Protein AF-A0AAE4M0G5-F1 (afdb_monomer)

Solvent-accessible surface area (backbone atoms only — not comparable to full-atom values): 4082 Å² total; per-residue (Å²): 134,85,58,33,71,79,36,67,63,45,51,37,58,67,55,41,50,48,45,49,72,73,50,50,48,69,64,55,50,18,65,74,71,73,48,54,64,67,30,54,54,50,27,30,60,75,64,67,52,70,78,74,81,73,88,64,78,37,67,75,56,54,59,67,71,76,113

Structure (mmCIF, N/CA/C/O backbone):
data_AF-A0AAE4M0G5-F1
#
_entry.id   AF-A0AAE4M0G5-F1
#
loop_
_atom_site.group_PDB
_atom_site.id
_atom_site.type_symbol
_atom_site.label_atom_id
_atom_site.label_alt_id
_atom_site.label_comp_id
_atom_site.label_asym_id
_atom_site.label_entity_id
_atom_site.label_seq_id
_atom_site.pdbx_PDB_ins_code
_atom_site.Cartn_x
_atom_site.Cartn_y
_atom_site.Cartn_z
_atom_site.occupancy
_atom_site.B_iso_or_equiv
_atom_site.auth_seq_id
_atom_site.auth_comp_id
_atom_site.auth_asym_id
_atom_site.auth_atom_id
_atom_site.pdbx_PDB_model_num
ATOM 1 N N . MET A 1 1 ? 6.442 -12.786 7.590 1.00 56.31 1 MET A N 1
ATOM 2 C CA . MET A 1 1 ? 6.258 -11.472 6.935 1.00 56.31 1 MET A CA 1
ATOM 3 C C . MET A 1 1 ? 5.509 -11.709 5.638 1.00 56.31 1 MET A C 1
ATOM 5 O O . MET A 1 1 ? 6.052 -12.401 4.788 1.00 56.31 1 MET A O 1
ATOM 9 N N . SER A 1 2 ? 4.277 -11.213 5.503 1.00 73.12 2 SER A N 1
ATOM 10 C CA . SER A 1 2 ? 3.548 -11.307 4.232 1.00 73.12 2 SER A CA 1
ATOM 11 C C . SER A 1 2 ? 4.095 -10.279 3.251 1.00 73.12 2 SER A C 1
ATOM 13 O O . SER A 1 2 ? 4.260 -9.115 3.617 1.00 73.12 2 SER A O 1
ATOM 15 N N . LEU A 1 3 ? 4.379 -10.700 2.025 1.00 86.06 3 LEU A N 1
ATOM 16 C CA . LEU A 1 3 ? 4.940 -9.864 0.970 1.00 86.06 3 LEU A CA 1
ATOM 17 C C . LEU A 1 3 ? 3.824 -9.143 0.210 1.00 86.06 3 LEU A C 1
ATOM 19 O O . LEU A 1 3 ? 2.695 -9.617 0.128 1.00 86.06 3 LEU A O 1
ATOM 23 N N . TRP A 1 4 ? 4.133 -7.972 -0.346 1.00 86.06 4 TRP A N 1
ATOM 24 C CA . TRP A 1 4 ? 3.143 -7.088 -0.970 1.00 86.06 4 TRP A CA 1
ATOM 25 C C . TRP A 1 4 ? 2.372 -7.741 -2.129 1.00 86.06 4 TRP A C 1
ATOM 27 O O . TRP A 1 4 ? 1.182 -7.490 -2.277 1.00 86.06 4 TRP A O 1
ATOM 37 N N . TYR A 1 5 ? 3.013 -8.628 -2.894 1.00 87.75 5 TYR A N 1
ATOM 38 C CA . TYR A 1 5 ? 2.391 -9.336 -4.017 1.00 87.75 5 TYR A CA 1
ATOM 39 C C . TYR A 1 5 ? 1.400 -10.429 -3.589 1.00 87.75 5 TYR A C 1
ATOM 41 O O . TYR A 1 5 ? 0.687 -10.968 -4.425 1.00 87.75 5 TYR A O 1
ATOM 49 N N . GLN A 1 6 ? 1.333 -10.764 -2.296 1.00 90.75 6 GLN A N 1
ATOM 50 C CA . GLN A 1 6 ? 0.329 -11.693 -1.767 1.00 90.75 6 GLN A CA 1
ATOM 51 C C . GLN A 1 6 ? -1.042 -11.024 -1.579 1.00 90.75 6 GLN A C 1
ATOM 53 O O . GLN A 1 6 ? -2.018 -11.708 -1.287 1.00 90.75 6 GLN A O 1
ATOM 58 N N . PHE A 1 7 ? -1.122 -9.700 -1.743 1.00 88.25 7 PHE A N 1
ATOM 59 C CA . PHE A 1 7 ? -2.357 -8.930 -1.656 1.00 88.25 7 PHE A CA 1
ATOM 60 C C . PHE A 1 7 ? -2.774 -8.515 -3.071 1.00 88.25 7 PHE A C 1
ATOM 62 O O . PHE A 1 7 ? -2.121 -7.641 -3.645 1.00 88.25 7 PHE A O 1
ATOM 69 N N . PRO A 1 8 ? -3.856 -9.076 -3.642 1.00 88.94 8 PRO A N 1
ATOM 70 C CA . PRO A 1 8 ? -4.282 -8.761 -5.009 1.00 88.94 8 PRO A CA 1
ATOM 71 C C . PRO A 1 8 ? -4.471 -7.257 -5.258 1.00 88.94 8 PRO A C 1
ATOM 73 O O . PRO A 1 8 ? -4.059 -6.747 -6.295 1.00 88.94 8 PRO A O 1
ATOM 76 N N . ALA A 1 9 ? -4.990 -6.530 -4.263 1.00 87.00 9 ALA A N 1
ATOM 77 C CA . ALA A 1 9 ? -5.189 -5.079 -4.321 1.00 87.00 9 ALA A CA 1
ATOM 78 C C . ALA A 1 9 ? -3.884 -4.257 -4.367 1.00 87.00 9 ALA A C 1
ATOM 80 O O . ALA A 1 9 ? -3.897 -3.111 -4.806 1.00 87.00 9 ALA A O 1
ATOM 81 N N . LEU A 1 10 ? -2.759 -4.819 -3.906 1.00 88.38 10 LEU A N 1
ATOM 82 C CA . LEU A 1 10 ? -1.432 -4.200 -4.016 1.00 88.38 10 LEU A CA 1
ATOM 83 C C . LEU A 1 10 ? -0.643 -4.732 -5.215 1.00 88.38 10 LEU A C 1
ATOM 85 O O . LEU A 1 10 ? 0.238 -4.042 -5.725 1.00 88.38 10 LEU A O 1
ATOM 89 N N . TYR A 1 11 ? -0.915 -5.968 -5.636 1.00 91.31 11 TYR A N 1
ATOM 90 C CA . TYR A 1 11 ? -0.283 -6.584 -6.795 1.00 91.31 11 TYR A CA 1
ATOM 91 C C . TYR A 1 11 ? -0.744 -5.930 -8.098 1.00 91.31 11 TYR A C 1
ATOM 93 O O . TYR A 1 11 ? 0.083 -5.668 -8.967 1.00 91.31 11 TYR A O 1
ATOM 101 N N . ASP A 1 12 ? -2.030 -5.599 -8.212 1.00 91.12 12 ASP A N 1
ATOM 102 C CA . ASP A 1 12 ? -2.541 -4.844 -9.349 1.00 91.12 12 ASP A CA 1
ATOM 103 C C . ASP A 1 12 ? -2.186 -3.356 -9.214 1.00 91.12 12 ASP A C 1
ATOM 105 O O . ASP A 1 12 ? -2.693 -2.629 -8.353 1.00 91.12 12 ASP A O 1
ATOM 109 N N . ARG A 1 13 ? -1.308 -2.894 -10.109 1.00 89.69 13 ARG A N 1
ATOM 110 C CA . ARG A 1 13 ? -0.892 -1.494 -10.191 1.00 89.69 13 ARG A CA 1
ATOM 111 C C . ARG A 1 13 ? -2.073 -0.546 -10.379 1.00 89.69 13 ARG A C 1
ATOM 113 O O . ARG A 1 13 ? -2.079 0.525 -9.776 1.00 89.69 13 ARG A O 1
ATOM 120 N N . SER A 1 14 ? -3.015 -0.890 -11.252 1.00 88.50 14 SER A N 1
ATOM 121 C CA . SER A 1 14 ? -4.146 -0.028 -11.600 1.00 88.50 14 SER A CA 1
ATOM 122 C C . SER A 1 14 ? -5.072 0.135 -10.404 1.00 88.50 14 SER A C 1
ATOM 124 O O . SER A 1 14 ? -5.450 1.257 -10.080 1.00 88.50 14 SER A O 1
ATOM 126 N N . HIS A 1 15 ? -5.334 -0.958 -9.689 1.00 89.62 15 HIS A N 1
ATOM 127 C CA . HIS A 1 15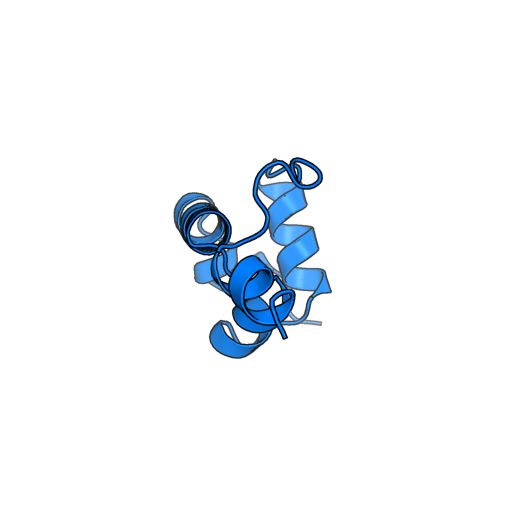 ? -6.148 -0.944 -8.478 1.00 89.62 15 HIS A CA 1
ATOM 128 C C . HIS A 1 15 ? -5.491 -0.115 -7.362 1.00 89.62 15 HIS A C 1
ATOM 130 O O . HIS A 1 15 ? -6.123 0.766 -6.776 1.00 89.62 15 HIS A O 1
ATOM 136 N N . LEU A 1 16 ? -4.189 -0.312 -7.118 1.00 88.06 16 LEU A N 1
ATOM 137 C CA . LEU A 1 16 ? -3.442 0.496 -6.151 1.00 88.06 16 LEU A CA 1
ATOM 138 C C . LEU A 1 16 ? -3.475 1.989 -6.506 1.00 88.06 16 LEU A C 1
ATOM 140 O O . LEU A 1 16 ? -3.624 2.848 -5.637 1.00 88.06 16 LEU A O 1
ATOM 144 N N . LEU A 1 17 ? -3.351 2.306 -7.791 1.00 87.62 17 LEU A N 1
ATOM 145 C CA . LEU A 1 17 ? -3.356 3.673 -8.288 1.00 87.62 17 LEU A CA 1
ATOM 146 C C . LEU A 1 17 ? -4.750 4.318 -8.218 1.00 87.62 17 LEU A C 1
ATOM 148 O O . LEU A 1 17 ? -4.842 5.506 -7.918 1.00 87.62 17 LEU A O 1
ATOM 152 N N . GLU A 1 18 ? -5.821 3.554 -8.427 1.00 88.12 18 GLU A N 1
ATOM 153 C CA . GLU A 1 18 ? -7.205 4.004 -8.243 1.00 88.12 18 GLU A CA 1
ATOM 154 C C . GLU A 1 18 ? -7.504 4.344 -6.780 1.00 88.12 18 GLU A C 1
ATOM 156 O O . GLU A 1 18 ? -8.036 5.421 -6.507 1.00 88.12 18 GLU A O 1
ATOM 161 N N . MET A 1 19 ? -7.090 3.493 -5.833 1.00 86.75 19 MET A N 1
ATOM 162 C CA . MET A 1 19 ? -7.225 3.781 -4.400 1.00 86.75 19 MET A CA 1
ATOM 163 C C . MET A 1 19 ? -6.512 5.089 -4.032 1.00 86.75 19 MET A C 1
ATOM 165 O O . MET A 1 19 ? -7.089 5.965 -3.387 1.00 86.75 19 MET A O 1
ATOM 169 N N . LEU A 1 20 ? -5.276 5.267 -4.508 1.00 85.31 20 LEU A N 1
ATOM 170 C CA . LEU A 1 20 ? -4.502 6.485 -4.259 1.00 85.31 20 LEU A CA 1
ATOM 171 C C . LEU A 1 20 ? -5.144 7.728 -4.898 1.00 85.31 20 LEU A C 1
ATOM 173 O O . LEU A 1 20 ? -5.233 8.768 -4.247 1.00 85.31 20 LEU A O 1
ATOM 177 N N . ARG A 1 21 ? -5.623 7.634 -6.145 1.00 83.69 21 ARG A N 1
ATOM 178 C CA . ARG A 1 21 ? -6.319 8.734 -6.843 1.00 83.69 21 ARG A CA 1
ATOM 179 C C . ARG A 1 21 ? -7.652 9.095 -6.203 1.00 83.69 21 ARG A C 1
ATOM 181 O O . ARG A 1 21 ? -8.017 10.263 -6.190 1.00 83.69 21 ARG A O 1
ATOM 188 N N . SER A 1 22 ? -8.335 8.112 -5.629 1.00 83.44 22 SER A N 1
ATOM 189 C CA . SER A 1 22 ? -9.582 8.303 -4.884 1.00 83.44 22 SER A CA 1
ATOM 190 C C . SER A 1 22 ? -9.361 8.974 -3.519 1.00 83.44 22 SER A C 1
ATOM 192 O O . SER A 1 22 ? -10.305 9.153 -2.751 1.00 83.44 22 SER A O 1
ATOM 194 N N . GLY A 1 23 ? -8.117 9.347 -3.196 1.00 83.25 23 GLY A N 1
ATOM 195 C CA . GLY A 1 23 ? -7.765 10.082 -1.986 1.00 83.25 23 GLY A CA 1
ATOM 196 C C . GLY A 1 23 ? -7.612 9.205 -0.747 1.00 83.25 23 GLY A C 1
ATOM 197 O O . GLY A 1 23 ? -7.567 9.743 0.360 1.00 83.25 23 GLY A O 1
ATOM 198 N N . TRP A 1 24 ? -7.522 7.880 -0.906 1.00 85.12 24 TRP A N 1
ATOM 199 C CA . TRP A 1 24 ? -7.292 6.984 0.221 1.00 85.12 24 TRP A CA 1
ATOM 200 C C . TRP A 1 24 ? -5.905 7.218 0.808 1.00 85.12 24 TRP A C 1
ATOM 202 O O . TRP A 1 24 ? -4.884 7.209 0.113 1.00 85.12 24 TRP A O 1
ATOM 212 N N . SER A 1 25 ? -5.851 7.381 2.124 1.00 85.75 25 SER A N 1
ATOM 213 C CA . SER A 1 25 ? -4.589 7.383 2.842 1.00 85.75 25 SER A CA 1
ATOM 214 C C . SER A 1 25 ? -3.993 5.977 2.874 1.00 85.75 25 SER A C 1
ATOM 216 O O . SER A 1 25 ? -4.694 4.966 2.893 1.00 85.75 25 SER A O 1
ATOM 218 N N . ILE A 1 26 ? -2.665 5.898 2.988 1.00 87.25 26 ILE A N 1
ATOM 219 C CA . ILE A 1 26 ? -1.964 4.617 3.166 1.00 87.25 26 ILE A CA 1
ATOM 220 C C . ILE A 1 26 ? -2.526 3.832 4.358 1.00 87.25 26 ILE A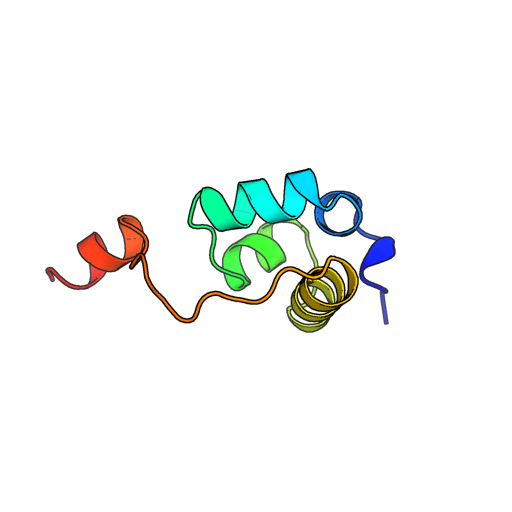 C 1
ATOM 222 O O . ILE A 1 26 ? -2.551 2.608 4.322 1.00 87.25 26 ILE A O 1
ATOM 226 N N . ARG A 1 27 ? -2.986 4.524 5.409 1.00 86.88 27 ARG A N 1
ATOM 227 C CA . ARG A 1 27 ? -3.603 3.886 6.574 1.00 86.88 27 ARG A CA 1
ATOM 228 C C . ARG A 1 27 ? -4.927 3.215 6.211 1.00 86.88 27 ARG A C 1
ATOM 230 O O . ARG A 1 27 ? -5.093 2.055 6.560 1.00 86.88 27 ARG A O 1
ATOM 237 N N . GLU A 1 28 ? -5.815 3.906 5.503 1.00 87.25 28 GLU A N 1
ATOM 238 C CA . GLU A 1 28 ? -7.098 3.332 5.076 1.00 87.25 28 GLU A CA 1
ATOM 239 C C . GLU A 1 28 ? -6.881 2.159 4.110 1.00 87.25 28 GLU A C 1
ATOM 241 O O . GLU A 1 28 ? -7.528 1.126 4.246 1.00 87.25 28 GLU A O 1
ATOM 246 N N . ILE A 1 29 ? -5.899 2.261 3.203 1.00 89.75 29 ILE A N 1
ATOM 247 C CA . ILE A 1 29 ? -5.507 1.146 2.323 1.00 89.75 29 ILE A CA 1
ATOM 248 C C . ILE A 1 29 ? -5.030 -0.053 3.155 1.00 89.75 29 ILE A C 1
ATOM 250 O O . ILE A 1 29 ? -5.402 -1.186 2.873 1.00 89.75 29 ILE A O 1
ATOM 254 N N . CYS A 1 30 ? -4.232 0.171 4.203 1.00 90.44 30 CYS A N 1
ATOM 255 C CA . CYS A 1 30 ? -3.798 -0.906 5.097 1.00 90.44 30 CYS A CA 1
ATOM 256 C C . CYS A 1 30 ? -4.977 -1.575 5.811 1.00 90.44 30 CYS A C 1
ATOM 258 O O . CYS A 1 30 ? -5.014 -2.801 5.888 1.00 90.44 30 CYS A O 1
ATOM 260 N N . GLU A 1 31 ? -5.918 -0.779 6.322 1.00 91.38 31 GLU A N 1
ATOM 261 C CA . GLU A 1 31 ? -7.093 -1.260 7.054 1.00 91.38 31 GLU A CA 1
ATOM 262 C C . GLU A 1 31 ? -8.036 -2.061 6.140 1.00 91.38 31 GLU A C 1
ATOM 264 O O . GLU A 1 31 ? -8.458 -3.149 6.522 1.00 91.38 31 GLU A O 1
ATOM 269 N N . VAL A 1 32 ? -8.294 -1.594 4.913 1.00 90.12 32 VAL A N 1
ATOM 270 C CA . VAL A 1 32 ? -9.175 -2.288 3.954 1.00 90.12 32 VAL A CA 1
ATOM 271 C C . VAL A 1 32 ? -8.529 -3.524 3.342 1.00 90.12 32 VAL A C 1
ATOM 273 O O . VAL A 1 32 ? -9.179 -4.554 3.198 1.00 90.12 32 VAL A O 1
ATOM 276 N N . VAL A 1 33 ? -7.245 -3.449 2.993 1.00 89.50 33 VAL A N 1
ATOM 277 C CA . VAL A 1 33 ? -6.530 -4.579 2.380 1.00 89.50 33 VAL A CA 1
ATOM 278 C C . VAL A 1 33 ? -6.077 -5.601 3.435 1.00 89.50 33 VAL A C 1
ATOM 280 O O . VAL A 1 33 ? -5.714 -6.724 3.092 1.00 89.50 33 VAL A O 1
ATOM 283 N N . GLY A 1 34 ? -6.080 -5.239 4.722 1.00 92.19 34 GLY A N 1
ATOM 284 C CA . GLY A 1 34 ? -5.585 -6.096 5.803 1.00 92.19 34 GLY A CA 1
ATOM 285 C C . GLY A 1 34 ? -4.067 -6.286 5.753 1.00 92.19 34 GLY A C 1
ATOM 286 O O . GLY A 1 34 ? -3.551 -7.364 6.048 1.00 92.19 34 GLY A O 1
ATOM 287 N N . CYS A 1 35 ? -3.334 -5.253 5.334 1.00 90.62 35 CYS A N 1
ATOM 288 C CA . CYS A 1 35 ? -1.888 -5.312 5.134 1.00 90.62 35 CYS A CA 1
ATOM 289 C C . CYS A 1 35 ? -1.139 -4.284 5.990 1.00 90.62 35 CYS A C 1
ATOM 291 O O . CYS A 1 35 ? -1.717 -3.390 6.603 1.00 90.62 35 CYS A O 1
ATOM 293 N N . THR A 1 36 ? 0.187 -4.411 6.044 1.00 91.25 36 THR A N 1
ATOM 294 C CA . THR A 1 36 ? 1.032 -3.437 6.743 1.00 91.25 36 THR A CA 1
ATOM 295 C C . THR A 1 36 ? 1.414 -2.277 5.826 1.00 91.25 36 THR A C 1
ATOM 297 O O . THR A 1 36 ? 1.500 -2.425 4.606 1.00 91.25 36 THR A O 1
ATOM 300 N N . ARG A 1 37 ? 1.762 -1.126 6.416 1.00 89.81 37 ARG A N 1
ATOM 301 C CA . ARG A 1 37 ? 2.258 0.041 5.661 1.00 89.81 37 ARG A CA 1
ATOM 302 C C . ARG A 1 37 ? 3.472 -0.304 4.798 1.00 89.81 37 ARG A C 1
ATOM 304 O O . ARG A 1 37 ? 3.576 0.177 3.675 1.00 89.81 37 ARG A O 1
ATOM 311 N N . THR A 1 38 ? 4.364 -1.159 5.299 1.00 90.81 38 THR A N 1
ATOM 312 C CA . THR A 1 38 ? 5.554 -1.629 4.574 1.00 90.81 38 THR A CA 1
ATOM 313 C C . THR A 1 38 ? 5.185 -2.328 3.268 1.00 90.81 38 THR A C 1
ATOM 315 O O . THR A 1 38 ? 5.869 -2.135 2.262 1.00 90.81 38 THR A O 1
ATOM 318 N N . ASN A 1 39 ? 4.083 -3.079 3.251 1.00 91.62 39 ASN A N 1
ATOM 319 C CA . ASN A 1 39 ? 3.609 -3.763 2.050 1.00 91.62 39 ASN A CA 1
ATOM 320 C C . ASN A 1 39 ? 3.105 -2.761 1.016 1.00 91.62 39 ASN A C 1
ATOM 322 O O . ASN A 1 39 ? 3.483 -2.855 -0.149 1.00 91.62 39 ASN A O 1
ATOM 326 N N . VAL A 1 40 ? 2.337 -1.759 1.448 1.00 89.88 40 VAL A N 1
ATOM 327 C CA . VAL A 1 40 ? 1.851 -0.695 0.561 1.00 89.88 40 VAL A CA 1
ATOM 328 C C . VAL A 1 40 ? 3.018 0.104 -0.025 1.00 89.88 40 VAL A C 1
ATOM 330 O O . VAL A 1 40 ? 3.091 0.275 -1.238 1.00 89.88 40 VAL A O 1
ATOM 333 N N . TYR A 1 41 ? 3.987 0.526 0.796 1.00 89.38 41 TYR A N 1
ATOM 334 C CA . TYR A 1 41 ? 5.170 1.248 0.307 1.00 89.38 41 TYR A CA 1
ATOM 335 C C . TYR A 1 41 ? 6.015 0.410 -0.657 1.00 89.38 41 TYR A C 1
ATOM 337 O O . TYR A 1 41 ? 6.495 0.924 -1.667 1.00 89.38 41 TYR A O 1
ATOM 345 N N . SER A 1 42 ? 6.174 -0.884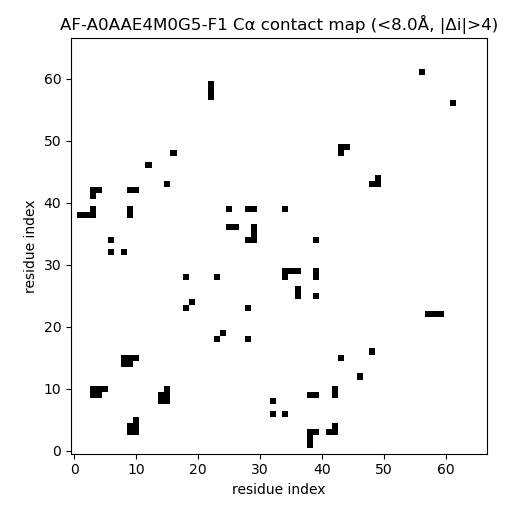 -0.370 1.00 90.62 42 SER A N 1
ATOM 346 C CA . SER A 1 42 ? 6.890 -1.804 -1.255 1.00 90.62 42 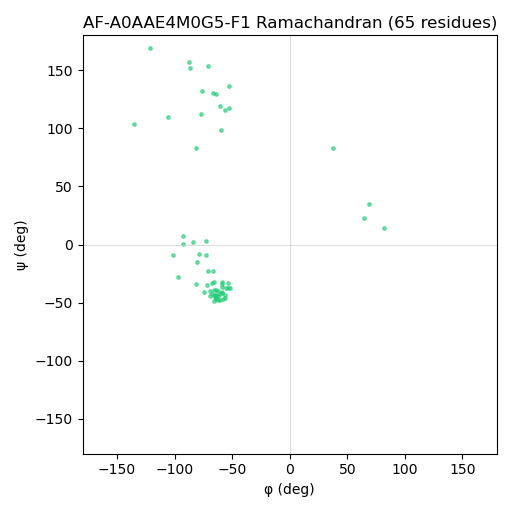SER A CA 1
ATOM 347 C C . SER A 1 42 ? 6.166 -1.961 -2.590 1.00 90.62 42 SER A C 1
ATOM 349 O O . SER A 1 42 ? 6.814 -1.868 -3.628 1.00 90.62 42 SER A O 1
ATOM 351 N N . ALA A 1 43 ? 4.841 -2.129 -2.585 1.00 90.94 43 ALA A N 1
ATOM 352 C CA . ALA A 1 43 ? 4.040 -2.200 -3.805 1.00 90.94 43 ALA A CA 1
ATOM 353 C C . ALA A 1 43 ? 4.153 -0.915 -4.630 1.00 90.94 43 ALA A C 1
ATOM 355 O O . ALA A 1 43 ? 4.459 -0.973 -5.816 1.00 90.94 43 ALA A O 1
ATOM 356 N N . MET A 1 44 ? 4.007 0.254 -3.996 1.00 89.38 44 MET A N 1
ATOM 357 C CA . MET A 1 44 ? 4.162 1.548 -4.667 1.00 89.38 44 MET A CA 1
ATOM 358 C C . MET A 1 44 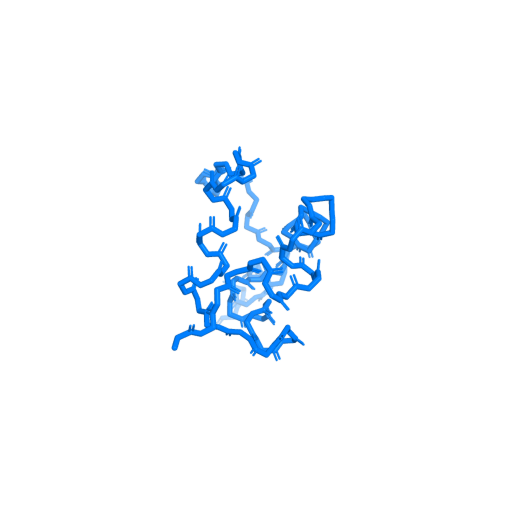? 5.532 1.681 -5.338 1.00 89.38 44 MET A C 1
ATOM 360 O O . MET A 1 44 ? 5.610 2.069 -6.501 1.00 89.38 44 MET A O 1
ATOM 364 N N . ARG A 1 45 ? 6.611 1.308 -4.636 1.00 89.06 45 ARG A N 1
ATOM 365 C CA . ARG A 1 45 ? 7.974 1.347 -5.181 1.00 89.06 45 ARG A CA 1
ATOM 366 C C . ARG A 1 45 ? 8.148 0.392 -6.363 1.00 89.06 45 ARG A C 1
ATOM 368 O O . ARG A 1 45 ? 8.719 0.795 -7.370 1.00 89.06 45 ARG A O 1
ATOM 375 N N . ASN A 1 46 ? 7.662 -0.845 -6.249 1.00 89.69 46 ASN A N 1
ATOM 376 C CA . ASN A 1 46 ? 7.776 -1.852 -7.312 1.00 89.69 46 ASN A CA 1
ATOM 377 C C . ASN A 1 46 ? 6.942 -1.488 -8.549 1.00 89.69 46 ASN A C 1
ATOM 379 O O . ASN A 1 46 ? 7.369 -1.744 -9.668 1.00 89.69 46 AS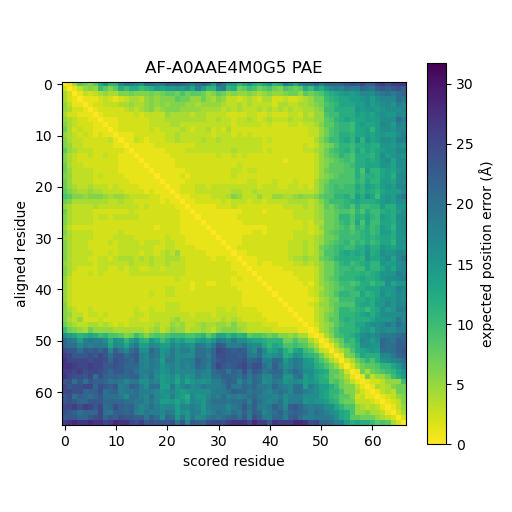N A O 1
ATOM 383 N N . HIS A 1 47 ? 5.802 -0.824 -8.361 1.00 88.56 47 HIS A N 1
ATOM 384 C CA . HIS A 1 47 ? 4.937 -0.351 -9.446 1.00 88.56 47 HIS A CA 1
ATOM 385 C C . HIS A 1 47 ? 5.352 0.997 -10.050 1.00 88.56 47 HIS A C 1
ATOM 387 O O . HIS A 1 47 ? 4.650 1.530 -10.918 1.00 88.56 47 HIS A O 1
ATOM 393 N N . GLY A 1 48 ? 6.456 1.582 -9.574 1.00 87.38 48 GLY A N 1
ATOM 394 C CA . GLY A 1 48 ? 6.923 2.899 -10.009 1.00 87.38 48 GLY A CA 1
ATOM 395 C C . GLY A 1 48 ? 5.962 4.038 -9.649 1.00 87.38 48 GLY A C 1
ATOM 396 O O . GLY A 1 48 ? 5.973 5.086 -10.289 1.00 87.38 48 GLY A O 1
ATOM 397 N N . ILE A 1 49 ? 5.105 3.845 -8.643 1.00 84.50 49 ILE A N 1
ATOM 398 C CA . ILE A 1 49 ? 4.206 4.877 -8.127 1.00 84.50 49 ILE A CA 1
ATOM 399 C C . ILE A 1 49 ? 5.025 5.748 -7.172 1.00 84.50 49 ILE A C 1
ATOM 401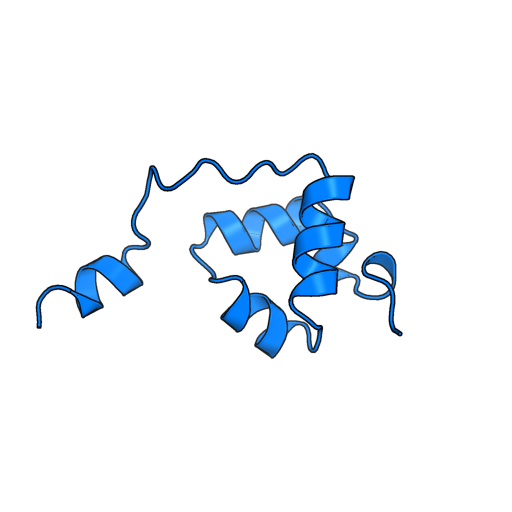 O O . ILE A 1 49 ? 5.041 5.542 -5.956 1.00 84.50 49 ILE A O 1
ATOM 405 N N . MET A 1 50 ? 5.751 6.721 -7.724 1.00 67.38 50 MET A N 1
ATOM 406 C CA . MET A 1 50 ? 6.312 7.795 -6.907 1.00 67.38 50 MET A CA 1
ATOM 407 C C . MET A 1 50 ? 5.150 8.578 -6.309 1.00 67.38 50 MET A C 1
ATOM 409 O O . MET A 1 50 ? 4.245 8.982 -7.035 1.00 67.38 50 MET A O 1
ATOM 413 N N . ARG A 1 51 ? 5.164 8.803 -4.990 1.00 59.78 51 ARG A N 1
ATOM 414 C CA . ARG A 1 51 ? 4.310 9.837 -4.402 1.00 59.78 51 ARG A CA 1
ATOM 415 C C . ARG A 1 51 ? 4.661 11.151 -5.109 1.00 59.78 51 ARG A C 1
ATOM 417 O O . ARG A 1 51 ? 5.784 11.611 -4.897 1.00 59.78 51 ARG A O 1
ATOM 424 N N . PRO A 1 52 ? 3.759 11.803 -5.865 1.00 47.47 52 PRO A N 1
ATOM 425 C CA . PRO A 1 52 ? 3.854 13.244 -5.920 1.00 47.47 52 PRO A CA 1
ATOM 426 C C . PRO A 1 52 ? 3.663 13.698 -4.474 1.00 47.47 52 PRO A C 1
ATOM 428 O O . PRO A 1 52 ? 2.693 13.337 -3.799 1.00 47.47 52 PRO A O 1
ATOM 431 N N . PHE A 1 53 ? 4.678 14.363 -3.942 1.00 44.50 53 PHE A N 1
ATOM 432 C CA . PHE A 1 53 ? 4.589 15.030 -2.661 1.00 44.50 53 PHE A CA 1
ATOM 433 C C . PHE A 1 53 ? 3.469 16.067 -2.806 1.00 44.50 53 PHE A C 1
ATOM 435 O O . PHE A 1 53 ? 3.676 17.096 -3.425 1.00 44.50 53 PHE A O 1
ATOM 442 N N . VAL A 1 54 ? 2.268 15.721 -2.331 1.00 45.97 54 VAL A N 1
ATOM 443 C CA . VAL A 1 54 ? 1.118 16.612 -2.108 1.00 45.97 54 VAL A CA 1
ATOM 444 C C . VAL A 1 54 ? 0.913 17.716 -3.157 1.00 45.97 54 VAL A C 1
ATOM 446 O O . VAL A 1 54 ? 1.237 18.867 -2.905 1.00 45.97 54 VAL A O 1
ATOM 449 N N . GLU A 1 55 ? 0.267 17.408 -4.284 1.00 41.47 55 GLU A N 1
ATOM 450 C CA . GLU A 1 55 ? -0.388 18.475 -5.074 1.00 41.47 55 GLU A CA 1
ATOM 451 C C . GLU A 1 55 ? -1.908 18.529 -4.856 1.00 41.47 55 GLU A C 1
ATOM 453 O O . GLU A 1 55 ? -2.577 19.493 -5.208 1.00 41.47 55 GLU A O 1
ATOM 458 N N . SER A 1 56 ? -2.476 17.541 -4.172 1.00 47.75 56 SER A N 1
ATOM 459 C CA . SER A 1 56 ? -3.884 17.551 -3.788 1.00 47.75 56 SER A CA 1
ATOM 460 C C . SER A 1 56 ? -4.008 17.107 -2.341 1.00 47.75 56 SER A C 1
ATOM 462 O O . SER A 1 56 ? -3.886 15.932 -2.006 1.00 47.75 56 SER A O 1
ATOM 464 N N . VAL A 1 57 ? -4.237 18.078 -1.457 1.00 54.38 57 VAL A N 1
ATOM 465 C CA . VAL A 1 57 ? -4.856 17.809 -0.158 1.00 54.38 57 VAL A CA 1
ATOM 466 C C . VAL A 1 57 ? -6.148 17.044 -0.467 1.00 54.38 57 VAL A C 1
ATOM 468 O O . VAL A 1 57 ? -6.995 17.612 -1.161 1.00 54.38 57 VAL A O 1
ATOM 471 N N . PRO A 1 58 ? -6.309 15.781 -0.024 1.00 56.59 58 PRO A N 1
ATOM 472 C CA . PRO A 1 58 ? -7.556 15.057 -0.231 1.00 56.59 58 PRO A CA 1
ATOM 473 C C . PRO A 1 58 ? -8.701 15.922 0.289 1.00 56.59 58 PRO A C 1
ATOM 475 O O . PRO A 1 58 ? -8.565 16.516 1.360 1.00 56.59 58 PRO A O 1
ATOM 478 N N . GLU A 1 59 ? -9.814 16.019 -0.435 1.00 57.41 59 GLU A N 1
ATOM 479 C CA . GLU A 1 59 ? -10.947 16.872 -0.041 1.00 57.41 59 GLU A CA 1
ATOM 480 C C . GLU A 1 59 ? -11.393 16.591 1.407 1.00 57.41 59 GLU A C 1
ATOM 482 O O . GLU A 1 59 ? -11.587 17.511 2.199 1.00 57.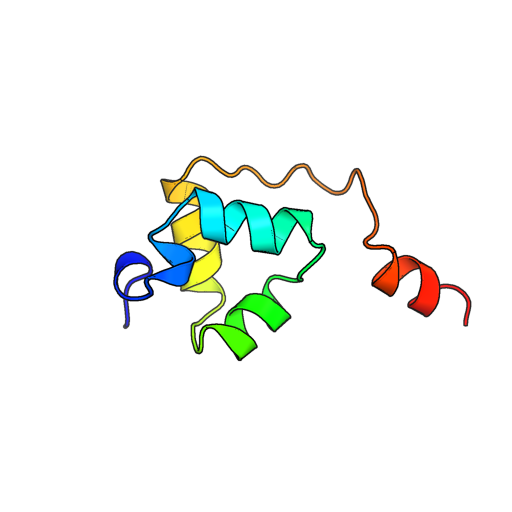41 59 GLU A O 1
ATOM 487 N N . LYS A 1 60 ? -11.344 15.312 1.807 1.00 54.84 60 LYS A N 1
ATOM 488 C CA . LYS A 1 60 ? -11.573 14.839 3.181 1.00 54.84 60 LYS A CA 1
ATOM 489 C C . LYS A 1 60 ? -10.620 15.425 4.235 1.00 54.84 60 LYS A C 1
ATOM 491 O O . LYS A 1 60 ? -11.007 15.585 5.389 1.00 54.84 60 LYS A O 1
ATOM 496 N N . LEU A 1 61 ? -9.369 15.730 3.881 1.00 56.34 61 LEU A N 1
ATOM 497 C CA . LEU A 1 61 ? -8.407 16.392 4.773 1.00 56.34 61 LEU A CA 1
ATOM 498 C C . LEU A 1 61 ? -8.625 17.913 4.792 1.00 56.34 61 LEU A C 1
ATOM 500 O O . LEU A 1 61 ? -8.487 18.528 5.846 1.00 56.34 61 LEU A O 1
ATOM 504 N N . ARG A 1 62 ? -9.033 18.505 3.659 1.00 56.16 62 ARG A N 1
ATOM 505 C CA . ARG A 1 62 ? -9.459 19.915 3.566 1.00 56.16 62 ARG A CA 1
ATOM 506 C C . ARG A 1 62 ? -10.641 20.207 4.487 1.00 56.16 62 ARG A C 1
ATOM 508 O O . ARG A 1 62 ? -10.654 21.241 5.147 1.00 56.16 62 ARG A O 1
ATOM 515 N N . GLU A 1 63 ? -11.600 19.290 4.550 1.00 59.06 63 GLU A N 1
ATOM 516 C CA . GLU A 1 63 ? -12.769 19.402 5.424 1.00 59.06 63 GLU A CA 1
ATOM 517 C C . GLU A 1 63 ? -12.374 19.347 6.908 1.00 59.06 63 GLU A C 1
ATOM 519 O O . GLU A 1 63 ? -12.847 20.142 7.714 1.00 59.06 63 GLU A O 1
ATOM 524 N N . LYS A 1 64 ? -11.407 18.489 7.255 1.00 55.09 64 LYS A N 1
ATOM 525 C CA . LYS A 1 64 ? -10.899 18.336 8.627 1.00 55.09 64 LYS A CA 1
ATOM 526 C C . LYS A 1 64 ? -10.053 19.508 9.139 1.00 55.09 64 LYS A C 1
ATOM 528 O O . LYS A 1 64 ? -9.929 19.649 10.347 1.00 55.09 64 LYS A O 1
ATOM 533 N N . MET A 1 65 ? -9.460 20.311 8.252 1.00 54.81 65 MET A N 1
ATOM 534 C CA . MET A 1 65 ? -8.666 21.505 8.604 1.00 54.81 65 MET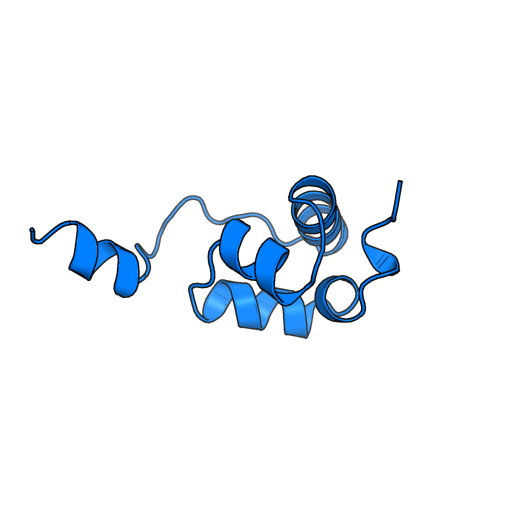 A CA 1
ATOM 535 C C . MET A 1 65 ? -9.494 22.804 8.633 1.00 54.81 65 MET A C 1
ATOM 537 O O . MET A 1 65 ? -8.938 23.875 8.862 1.00 54.81 65 MET A O 1
ATOM 541 N N . ARG A 1 66 ? -10.803 22.729 8.351 1.00 56.12 66 ARG A N 1
ATOM 542 C CA . ARG A 1 66 ? -11.758 23.849 8.454 1.00 56.12 66 ARG A CA 1
ATOM 543 C C . ARG A 1 66 ? -12.476 23.921 9.814 1.00 56.12 66 ARG A C 1
ATOM 545 O O . ARG A 1 66 ? -13.388 24.731 9.959 1.00 56.12 66 ARG A O 1
ATOM 552 N N . LEU A 1 67 ? -12.069 23.095 10.776 1.00 49.09 67 LEU A N 1
ATOM 553 C CA . LEU A 1 67 ? -12.508 23.085 12.177 1.00 49.09 67 LEU A CA 1
ATOM 554 C C . LEU A 1 67 ? -11.314 23.405 13.078 1.00 49.09 67 LEU A C 1
ATOM 556 O O . LEU A 1 67 ? -11.552 23.999 14.149 1.00 49.09 67 LEU A O 1
#

Nearest PDB structures (foldseek):
  5cy2-assembly2_F  TM=7.828E-01  e=1.167E+00  Escherichia coli
  3c57-assembly1_A  TM=7.563E-01  e=2.772E+00  Mycobacterium tuberculosis
  9fkr-assembly1_A  TM=4.974E-01  e=1.320E+00  Homo sapiens
  2ozu-assembly1_A  TM=4.342E-01  e=1.405E+00  Homo sapiens
  2bke-assembly1_A  TM=3.616E-01  e=5.471E+00  Saccharolobus solfataricus P2

Radius of gyration: 12.51 Å; Cα contacts (8 Å, |Δi|>4): 48; chains: 1; bounding box: 21×36×24 Å

Sequence (67 aa):
MSLWYQFPALYDRSHLLEMLRSGWSIREICEVVGCTRTNVYSAMRNHGIMRPFVESVPEKLREKMRL

pLDDT: mean 78.39, std 16.08, range [41.47, 92.19]

Secondary structure (DSSP, 8-state):
---GGGSHHHH-HHHHHHHHHTT--HHHHHHHHT--HHHHHHHHHHTT-----SSS--HHHHHHT--

Mean predicted aligned error: 8.2 Å

Foldseek 3Di:
DDALCVQVCLVDLVSLVVCVVLVHDLVNVCVVSVHDSVSNVVSCVVSVNDPPPDPDPNVVNVVVVVD